Protein AF-A0A3M0HLU5-F1 (afdb_monomer)

pLDDT: mean 77.62, std 13.09, range [49.34, 90.56]

Nearest PDB structures (foldseek):
  4wqu-assembly1_BT  TM=2.953E-01  e=7.212E-01  Thermus thermophilus HB8
  5a9z-assembly1_BX  TM=3.156E-01  e=6.994E+00  Thermus thermophilus HB8

Solvent-accessible surface area (backbone atoms only — not comparable to full-atom values): 6093 Å² total; per-residue (Å²): 142,67,76,68,62,64,56,52,54,56,52,52,54,50,51,52,51,52,48,55,52,52,52,46,44,52,53,38,49,52,53,50,51,56,33,52,59,25,52,69,40,91,48,64,72,48,16,50,52,16,53,66,49,42,56,63,53,59,70,33,91,64,52,51,71,67,60,41,52,53,48,52,53,51,55,51,54,50,51,54,50,61,73,67,51,74,80,81,72,82,80,76,76,86,79,77,91,77,89,79,92,131

Foldseek 3Di:
DPPVVVVVVVVVVVVVVVVVLVVLLVVLVVLLVCLVVQCPDPDPVSVVVSVVVLVVSLPDPSDDPVSNVVSVVVVVVVVVVVVPDDPPPPPPDDDDDDDDDD

Sequence (102 aa):
MPAQAVNTGHRVALTVRQRTVADKRAQAWQRITWCLERTTSDNEAEAALGWDIYTPVTDSPLITRTERDVLRAVATRALWRALASPAQTEDTDNQNEQEDPR

Mean predicted aligned error: 12.78 Å

Secondary structure (DSSP, 8-state):
--HHHHHHHHHHHHHHHHHHHHHHHHHHHHHHHHHHHHHT-SSHHHHHHHHHHHHHHHH-TTS-HHHHHHHHHHHHHHHHHHHHS-----------------

Structure (mmCIF, N/CA/C/O backbone):
data_AF-A0A3M0HLU5-F1
#
_entry.id   AF-A0A3M0HLU5-F1
#
loop_
_atom_site.group_PDB
_atom_site.id
_atom_site.type_symbol
_atom_site.label_atom_id
_atom_site.label_alt_id
_atom_site.label_comp_id
_atom_site.label_asym_id
_atom_site.label_entity_id
_atom_site.label_seq_id
_atom_site.pdbx_PDB_ins_code
_atom_site.Cartn_x
_atom_site.Cartn_y
_atom_site.Cartn_z
_atom_site.occupancy
_atom_site.B_iso_or_equiv
_atom_site.auth_seq_id
_atom_site.auth_comp_id
_atom_site.auth_asym_id
_atom_site.auth_atom_id
_atom_site.pdbx_PDB_model_num
ATOM 1 N N . MET A 1 1 ? -29.670 6.239 43.694 1.00 54.09 1 MET A N 1
ATOM 2 C CA . MET A 1 1 ? -29.182 6.841 42.432 1.00 54.09 1 MET A CA 1
ATOM 3 C C . MET A 1 1 ? -27.904 6.125 41.966 1.00 54.09 1 MET A C 1
ATOM 5 O O . MET A 1 1 ? -26.854 6.473 42.486 1.00 54.09 1 MET A O 1
ATOM 9 N N . PRO A 1 2 ? -27.955 5.120 41.055 1.00 55.34 2 PRO A N 1
ATOM 10 C CA . PRO A 1 2 ? -26.73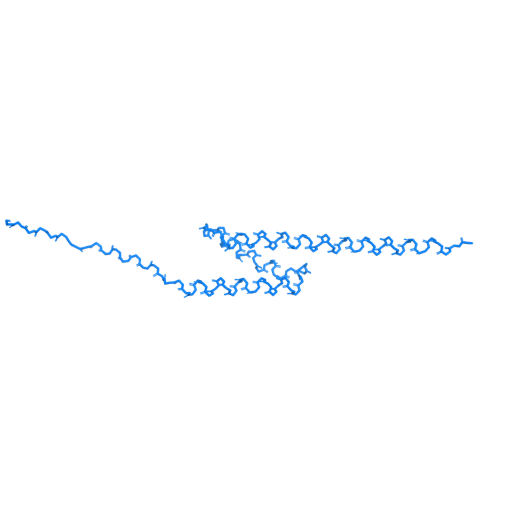2 4.535 40.472 1.00 55.34 2 PRO A CA 1
ATOM 11 C C . PRO A 1 2 ? -26.676 4.470 38.924 1.00 55.34 2 PRO A C 1
ATOM 13 O O . PRO A 1 2 ? -25.666 4.046 38.371 1.00 55.34 2 PRO A O 1
ATOM 16 N N . ALA A 1 3 ? -27.700 4.917 38.188 1.00 56.88 3 ALA A N 1
ATOM 17 C CA . ALA A 1 3 ? -27.763 4.736 36.726 1.00 56.88 3 ALA A CA 1
ATOM 18 C C . ALA A 1 3 ? -26.711 5.537 35.916 1.00 56.88 3 ALA A C 1
ATOM 20 O O . ALA A 1 3 ? -26.402 5.181 34.781 1.00 56.88 3 ALA A O 1
ATOM 21 N N . GLN A 1 4 ? -26.133 6.597 36.490 1.00 54.28 4 GLN A N 1
ATOM 22 C CA . GLN A 1 4 ? -25.179 7.480 35.799 1.00 54.28 4 GLN A CA 1
ATOM 23 C C . GLN A 1 4 ? -23.758 6.886 35.708 1.00 54.28 4 GLN A C 1
ATOM 25 O O . GLN A 1 4 ? -23.038 7.158 34.752 1.00 54.28 4 GLN A O 1
ATOM 30 N N . ALA A 1 5 ? -23.351 6.035 36.657 1.00 55.41 5 ALA A N 1
ATOM 31 C CA . ALA A 1 5 ? -21.988 5.493 36.696 1.00 55.41 5 ALA A CA 1
ATOM 32 C C . ALA A 1 5 ? -21.741 4.421 35.615 1.00 55.41 5 ALA A C 1
ATOM 34 O O . ALA A 1 5 ? -20.690 4.400 34.975 1.00 55.41 5 ALA A O 1
ATOM 35 N N . VAL A 1 6 ? -22.740 3.570 35.353 1.00 56.88 6 VAL A N 1
ATOM 36 C CA . VAL A 1 6 ? -22.647 2.477 34.364 1.00 56.88 6 VAL A CA 1
ATOM 37 C C . VAL A 1 6 ? -22.635 3.006 32.921 1.00 56.88 6 VAL A C 1
ATOM 39 O O . VAL A 1 6 ? -21.989 2.423 32.049 1.00 56.88 6 VAL A O 1
ATOM 42 N N . ASN A 1 7 ? -23.309 4.130 32.660 1.00 59.62 7 ASN A N 1
ATOM 43 C CA . ASN A 1 7 ? -23.392 4.728 31.322 1.00 59.62 7 ASN A CA 1
ATOM 44 C C . ASN A 1 7 ? -22.078 5.438 30.927 1.00 59.62 7 ASN A C 1
ATOM 46 O O . ASN A 1 7 ? -21.635 5.365 29.780 1.00 59.62 7 ASN A O 1
ATOM 50 N N . THR A 1 8 ? -21.389 6.043 31.900 1.00 66.06 8 THR A N 1
ATOM 51 C CA . THR A 1 8 ? -20.077 6.676 31.695 1.00 66.06 8 THR A CA 1
ATOM 52 C C . THR A 1 8 ? -18.984 5.650 31.375 1.00 66.06 8 THR A C 1
ATOM 54 O O . THR A 1 8 ? -18.199 5.870 30.453 1.00 66.06 8 THR A O 1
ATOM 57 N N . GLY A 1 9 ? -18.974 4.493 32.049 1.00 69.69 9 GLY A N 1
ATOM 58 C CA . GLY A 1 9 ? -18.006 3.418 31.777 1.00 69.69 9 GLY A CA 1
ATOM 59 C C . GLY A 1 9 ? -18.104 2.847 30.355 1.00 69.69 9 GLY A C 1
ATOM 60 O O . GLY A 1 9 ? -17.085 2.666 29.687 1.00 69.69 9 GLY A O 1
ATOM 61 N N . HIS A 1 10 ? -19.325 2.645 29.847 1.00 72.81 10 HIS A N 1
ATOM 62 C CA . HIS A 1 10 ? -19.548 2.156 28.480 1.00 72.81 10 HIS A CA 1
ATOM 63 C C . HIS A 1 10 ? -19.097 3.152 27.404 1.00 72.81 10 HIS A C 1
ATOM 65 O O . HIS A 1 10 ? -18.504 2.750 26.400 1.00 72.81 10 HIS A O 1
ATOM 71 N N . ARG A 1 11 ? -19.335 4.454 27.610 1.00 75.50 11 ARG A N 1
ATOM 72 C CA . ARG A 1 11 ? -18.893 5.500 26.674 1.00 75.50 11 ARG A CA 1
ATOM 73 C C . ARG A 1 11 ? -17.374 5.579 26.583 1.00 75.50 11 ARG A C 1
ATOM 75 O O . ARG A 1 11 ? -16.840 5.632 25.481 1.00 75.50 11 ARG A O 1
ATOM 82 N N . VAL A 1 12 ? -16.676 5.530 27.718 1.00 82.00 12 VAL A N 1
ATOM 83 C CA . VAL A 1 12 ? -15.206 5.567 27.743 1.00 82.00 12 VAL A CA 1
ATOM 84 C C . VAL A 1 12 ? -14.616 4.352 27.020 1.00 82.00 12 VAL A C 1
ATOM 86 O O . VAL A 1 12 ? -13.733 4.519 26.182 1.00 82.00 12 VAL A O 1
ATOM 89 N N . ALA A 1 13 ? -15.141 3.146 27.261 1.00 78.69 13 ALA A N 1
ATOM 90 C CA . ALA A 1 13 ? -14.672 1.933 26.588 1.00 78.69 13 ALA A CA 1
ATOM 91 C C . ALA A 1 13 ? -14.865 1.982 25.058 1.00 78.69 13 ALA A C 1
ATOM 93 O O . ALA A 1 13 ? -13.966 1.601 24.303 1.00 78.69 13 ALA A O 1
ATOM 94 N N . LEU A 1 14 ? -16.009 2.496 24.587 1.00 79.19 14 LEU A N 1
ATOM 95 C CA . LEU A 1 14 ? -16.274 2.709 23.159 1.00 79.19 14 LEU A CA 1
ATOM 96 C C . LEU A 1 14 ? -15.299 3.713 22.540 1.00 79.19 14 LEU A C 1
ATOM 98 O O . LEU A 1 14 ? -14.722 3.424 21.493 1.00 79.19 14 LEU A O 1
ATOM 102 N N . THR A 1 15 ? -15.066 4.849 23.198 1.00 83.81 15 THR A N 1
ATOM 103 C CA . THR A 1 15 ? -14.140 5.881 22.712 1.00 83.81 15 THR A CA 1
ATOM 104 C C . THR A 1 15 ? -12.702 5.371 22.649 1.00 83.81 15 THR A C 1
ATOM 106 O O . THR A 1 15 ? -12.013 5.605 21.657 1.00 83.81 15 THR A O 1
ATOM 109 N N . VAL A 1 16 ? -12.243 4.625 23.660 1.00 80.62 16 VAL A N 1
ATOM 110 C CA . VAL A 1 16 ? -10.905 4.009 23.644 1.00 80.62 16 VAL A CA 1
ATOM 111 C C . VAL A 1 16 ? -10.785 3.034 22.475 1.00 80.62 16 VAL A C 1
ATOM 113 O O . VAL A 1 16 ? -9.823 3.110 21.714 1.00 80.62 16 VAL A O 1
ATOM 116 N N . ARG A 1 17 ? -11.792 2.177 22.259 1.00 71.19 17 ARG A N 1
ATOM 117 C CA . ARG A 1 17 ? -11.806 1.236 21.130 1.00 71.19 17 ARG A CA 1
ATOM 118 C C . ARG A 1 17 ? -11.796 1.958 19.781 1.00 71.19 17 ARG A C 1
ATOM 120 O O . ARG A 1 17 ? -11.055 1.553 18.889 1.00 71.19 17 ARG A O 1
ATOM 127 N N . GLN A 1 18 ? -12.590 3.018 19.632 1.00 80.88 18 GLN A N 1
ATOM 128 C CA . GLN A 1 18 ? -12.629 3.839 18.420 1.00 80.88 18 GLN A CA 1
ATOM 129 C C . GLN A 1 18 ? -11.275 4.492 18.142 1.00 80.88 18 GLN A C 1
ATOM 131 O O . GLN A 1 18 ? -10.783 4.405 17.018 1.00 80.88 18 GLN A O 1
ATOM 136 N N . ARG A 1 19 ? -10.633 5.064 19.167 1.00 87.69 19 ARG A N 1
ATOM 137 C CA . ARG A 1 19 ? -9.291 5.643 19.054 1.00 87.69 19 ARG A CA 1
ATOM 138 C C . ARG A 1 19 ? -8.263 4.599 18.631 1.00 87.69 19 ARG A C 1
ATOM 140 O O . ARG A 1 19 ? -7.537 4.824 17.675 1.00 87.69 19 ARG A O 1
ATOM 147 N N . THR A 1 20 ? -8.260 3.421 19.257 1.00 82.62 20 THR A N 1
ATOM 148 C CA . THR A 1 20 ? -7.345 2.335 18.875 1.00 82.62 20 THR A CA 1
ATOM 149 C C . THR A 1 20 ? -7.531 1.899 17.420 1.00 82.62 20 THR A C 1
ATOM 151 O O . THR A 1 20 ? -6.553 1.601 16.739 1.00 82.62 20 THR A O 1
ATOM 154 N N . VAL A 1 21 ? -8.770 1.841 16.924 1.00 81.81 21 VAL A N 1
ATOM 155 C CA . VAL A 1 21 ? -9.040 1.513 15.515 1.00 81.81 21 VAL A CA 1
ATOM 156 C C . VAL A 1 21 ? -8.541 2.621 14.585 1.00 81.81 21 VAL A C 1
ATOM 158 O O . VAL A 1 21 ? -7.909 2.316 13.574 1.00 81.81 21 VAL A O 1
ATOM 161 N N . ALA A 1 22 ? -8.779 3.887 14.932 1.00 82.88 22 ALA A N 1
ATOM 162 C CA . ALA A 1 22 ? -8.298 5.029 14.161 1.00 82.88 22 ALA A CA 1
ATOM 163 C C . ALA A 1 22 ? -6.762 5.068 14.095 1.00 82.88 22 ALA A C 1
ATOM 165 O O . ALA A 1 22 ? -6.207 5.192 13.005 1.00 82.88 22 ALA A O 1
ATOM 166 N N . ASP A 1 23 ? -6.082 4.858 15.224 1.00 84.88 23 ASP A N 1
ATOM 167 C CA . ASP A 1 23 ? -4.617 4.841 15.305 1.00 84.88 23 ASP A CA 1
ATOM 168 C C . ASP A 1 23 ? -4.025 3.703 14.459 1.00 84.88 23 ASP A C 1
ATOM 170 O O . ASP A 1 23 ? -3.084 3.911 13.693 1.00 84.88 23 ASP A O 1
ATOM 174 N N . LYS A 1 24 ? -4.618 2.502 14.523 1.00 81.06 24 LYS A N 1
ATOM 175 C CA . LYS A 1 24 ? -4.213 1.361 13.683 1.00 81.06 24 LYS A CA 1
ATOM 176 C C . LYS A 1 24 ? -4.375 1.659 12.195 1.00 81.06 24 LYS A C 1
ATOM 178 O O . LYS A 1 24 ? -3.501 1.304 11.408 1.00 81.06 24 LYS A O 1
ATOM 183 N N . ARG A 1 25 ? -5.466 2.329 11.812 1.00 83.25 25 ARG A N 1
ATOM 184 C CA . ARG A 1 25 ? -5.711 2.731 10.423 1.00 83.25 25 ARG A CA 1
ATOM 185 C C . ARG A 1 25 ? -4.710 3.789 9.960 1.00 83.25 25 ARG A C 1
ATOM 187 O O . ARG A 1 25 ? -4.188 3.675 8.858 1.00 83.25 25 ARG A O 1
ATOM 194 N N . ALA A 1 26 ? -4.404 4.780 10.794 1.00 87.19 26 ALA A N 1
ATOM 195 C CA . ALA A 1 26 ? -3.405 5.798 10.479 1.00 87.19 26 ALA A CA 1
ATOM 196 C C . ALA A 1 26 ? -2.012 5.177 10.267 1.00 87.19 26 ALA A C 1
ATOM 198 O O . ALA A 1 26 ? -1.348 5.477 9.277 1.00 87.19 26 ALA A O 1
ATOM 199 N N . GLN A 1 27 ? -1.608 4.244 11.134 1.00 84.00 27 GLN A N 1
ATOM 200 C CA . GLN A 1 27 ? -0.342 3.514 10.997 1.00 84.00 27 GLN A CA 1
ATOM 201 C C . GLN A 1 27 ? -0.306 2.630 9.743 1.00 84.00 27 GLN A C 1
ATOM 203 O O . GLN A 1 27 ? 0.729 2.542 9.084 1.00 84.00 27 GLN A O 1
ATOM 208 N N . ALA A 1 28 ? -1.424 1.987 9.388 1.00 85.06 28 ALA A N 1
ATOM 209 C CA . ALA A 1 28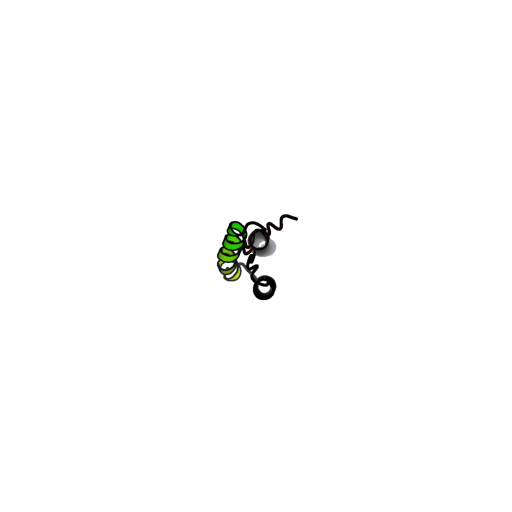 ? -1.529 1.235 8.139 1.00 85.06 28 ALA A CA 1
ATOM 210 C C . ALA A 1 28 ? -1.297 2.152 6.927 1.00 85.06 28 ALA A C 1
ATOM 212 O O . ALA A 1 28 ? -0.467 1.831 6.079 1.00 85.06 28 ALA A O 1
ATOM 213 N N . TRP A 1 29 ? -1.936 3.327 6.893 1.00 86.06 29 TRP A N 1
ATOM 214 C CA . TRP A 1 29 ? -1.735 4.309 5.823 1.00 86.06 29 TRP A CA 1
ATOM 215 C C . TRP A 1 29 ? -0.302 4.824 5.732 1.00 86.06 29 TRP A C 1
ATOM 217 O O . TRP A 1 29 ? 0.222 4.926 4.630 1.00 86.06 29 TRP A O 1
ATOM 227 N N . GLN A 1 30 ? 0.370 5.075 6.857 1.00 88.44 30 GLN A N 1
ATOM 228 C CA . GLN A 1 30 ? 1.782 5.475 6.839 1.00 88.44 30 GLN A CA 1
ATOM 229 C C . GLN A 1 30 ? 2.678 4.411 6.189 1.00 88.44 30 GLN A C 1
ATOM 231 O O . GLN A 1 30 ? 3.539 4.743 5.378 1.00 88.44 30 GLN A O 1
ATOM 236 N N . ARG A 1 31 ? 2.454 3.128 6.505 1.00 83.50 31 ARG A N 1
ATOM 237 C CA . ARG A 1 31 ? 3.217 2.014 5.911 1.00 83.50 31 ARG A CA 1
ATOM 238 C C . ARG A 1 31 ? 2.934 1.867 4.417 1.00 83.50 31 ARG A C 1
ATOM 240 O O . ARG A 1 31 ? 3.863 1.620 3.655 1.00 83.50 31 ARG A O 1
ATOM 247 N N . ILE A 1 32 ? 1.676 2.050 4.008 1.00 85.81 32 ILE A N 1
ATOM 248 C CA . ILE A 1 32 ? 1.262 2.054 2.598 1.00 85.81 32 ILE A CA 1
ATOM 249 C C . ILE A 1 32 ? 1.964 3.180 1.838 1.00 85.81 32 ILE A C 1
ATOM 251 O O . ILE A 1 32 ? 2.593 2.910 0.822 1.00 85.81 32 ILE A O 1
ATOM 255 N N . THR A 1 33 ? 1.894 4.419 2.331 1.00 89.06 33 THR A N 1
ATOM 256 C CA . THR A 1 33 ? 2.515 5.578 1.676 1.00 89.06 33 THR A CA 1
ATOM 257 C C . THR A 1 33 ? 4.019 5.392 1.526 1.00 89.06 33 THR A C 1
ATOM 259 O O . THR A 1 33 ? 4.532 5.526 0.421 1.00 89.06 33 THR A O 1
ATOM 262 N N . TRP A 1 34 ? 4.706 4.988 2.597 1.00 85.25 34 TRP A N 1
ATOM 263 C CA . TRP A 1 34 ? 6.145 4.735 2.549 1.00 85.25 34 TRP A CA 1
ATOM 264 C C . TRP A 1 34 ? 6.509 3.654 1.518 1.00 85.25 34 TRP A C 1
ATOM 266 O O . TRP A 1 34 ? 7.455 3.814 0.753 1.00 85.25 34 TRP A O 1
ATOM 276 N N . CYS A 1 35 ? 5.740 2.561 1.458 1.00 84.44 35 CYS A N 1
ATOM 277 C CA . CYS A 1 35 ? 5.954 1.493 0.480 1.00 84.44 35 CYS A CA 1
ATOM 278 C C . CYS A 1 35 ? 5.759 2.001 -0.957 1.00 84.44 35 CYS A C 1
ATOM 280 O O . CYS A 1 35 ? 6.597 1.745 -1.820 1.00 84.44 35 CYS A O 1
ATOM 282 N N . LEU A 1 36 ? 4.700 2.779 -1.200 1.00 83.31 36 LEU A N 1
ATOM 283 C CA . LEU A 1 36 ? 4.414 3.357 -2.511 1.00 83.31 36 LEU A CA 1
ATOM 284 C C . LEU A 1 36 ? 5.523 4.307 -2.979 1.00 83.31 36 LEU A C 1
ATOM 286 O O . LEU A 1 36 ? 5.986 4.167 -4.108 1.00 83.31 36 LEU A O 1
ATOM 290 N N . GLU A 1 37 ? 5.990 5.207 -2.111 1.00 87.25 37 GLU A N 1
ATOM 291 C CA . GLU A 1 37 ? 7.091 6.137 -2.408 1.00 87.25 37 GLU A CA 1
ATOM 292 C C . GLU A 1 37 ? 8.362 5.399 -2.850 1.00 87.25 37 GLU A C 1
ATOM 294 O O . GLU A 1 37 ? 9.034 5.826 -3.791 1.00 87.25 37 GLU A O 1
ATOM 299 N N . ARG A 1 38 ? 8.663 4.258 -2.217 1.00 84.75 38 ARG A N 1
ATOM 300 C CA . ARG A 1 38 ? 9.808 3.413 -2.578 1.00 84.75 38 ARG A CA 1
ATOM 301 C C . ARG A 1 38 ? 9.610 2.715 -3.921 1.00 84.75 38 ARG A C 1
ATOM 303 O O . ARG A 1 38 ? 10.506 2.784 -4.752 1.00 84.75 38 ARG A O 1
ATOM 310 N N . THR A 1 39 ? 8.436 2.130 -4.188 1.00 84.12 39 THR A N 1
ATOM 311 C CA . THR A 1 39 ? 8.156 1.443 -5.474 1.00 84.12 39 THR A CA 1
ATOM 312 C C . THR A 1 39 ? 8.231 2.347 -6.707 1.00 84.12 39 THR A C 1
ATOM 314 O O . THR A 1 39 ? 8.335 1.847 -7.825 1.00 84.12 39 THR A O 1
ATOM 317 N N . THR A 1 40 ? 8.167 3.667 -6.517 1.00 83.62 40 THR A N 1
ATOM 318 C CA . THR A 1 40 ? 8.288 4.672 -7.582 1.00 83.62 40 THR A CA 1
ATOM 319 C C . THR A 1 40 ? 9.650 5.363 -7.615 1.00 83.62 40 THR A C 1
ATOM 321 O O . THR A 1 40 ? 9.790 6.366 -8.306 1.00 83.62 40 THR A O 1
ATOM 324 N N . SER A 1 41 ? 10.629 4.892 -6.839 1.00 84.56 41 SER A N 1
ATOM 325 C CA . SER A 1 41 ? 11.969 5.475 -6.826 1.00 84.56 41 SER A CA 1
ATOM 326 C C . SER A 1 41 ? 12.689 5.238 -8.155 1.00 84.56 41 SER A C 1
ATOM 328 O O . SER A 1 41 ? 12.625 4.142 -8.706 1.00 84.56 41 SER A O 1
ATOM 330 N N . ASP A 1 42 ? 13.435 6.241 -8.624 1.00 85.56 42 ASP A N 1
ATOM 331 C CA . ASP A 1 42 ? 14.340 6.105 -9.774 1.00 85.56 42 ASP A CA 1
ATOM 332 C C . ASP A 1 42 ? 15.591 5.266 -9.439 1.00 85.56 42 ASP A C 1
ATOM 334 O O . ASP A 1 42 ? 16.332 4.859 -10.330 1.00 85.56 42 ASP A O 1
ATOM 338 N N . ASN A 1 43 ? 15.841 4.996 -8.150 1.00 88.38 43 ASN A N 1
ATOM 339 C CA . ASN A 1 43 ? 16.873 4.063 -7.711 1.00 88.38 43 ASN A CA 1
ATOM 340 C C . ASN A 1 43 ? 16.303 2.638 -7.692 1.00 88.38 43 ASN A C 1
ATOM 342 O O . ASN A 1 43 ? 15.453 2.311 -6.863 1.00 88.38 43 ASN A O 1
ATOM 346 N N . GLU A 1 44 ? 16.824 1.779 -8.565 1.00 86.06 44 GLU A N 1
ATOM 347 C CA . GLU A 1 44 ? 16.371 0.395 -8.726 1.00 86.06 44 GLU A CA 1
ATOM 348 C C . GLU A 1 44 ? 16.437 -0.427 -7.428 1.00 86.06 44 GLU A C 1
ATOM 350 O O . GLU A 1 44 ? 15.517 -1.192 -7.143 1.00 86.06 44 GLU A O 1
ATOM 355 N N . ALA A 1 45 ? 17.458 -0.228 -6.586 1.00 86.56 45 ALA A N 1
ATOM 356 C CA . ALA A 1 45 ? 17.578 -0.940 -5.311 1.00 86.56 45 ALA A CA 1
ATOM 357 C C . ALA A 1 45 ? 16.487 -0.521 -4.310 1.00 86.56 45 ALA A C 1
ATOM 359 O O . ALA A 1 45 ? 15.953 -1.345 -3.567 1.00 86.56 45 ALA A O 1
ATOM 360 N N . GLU A 1 46 ? 16.126 0.761 -4.312 1.00 87.44 46 GLU A N 1
ATOM 361 C CA . GLU A 1 46 ? 15.053 1.301 -3.474 1.00 87.44 46 GLU A CA 1
ATOM 362 C C . GLU A 1 46 ? 13.672 0.886 -3.987 1.00 87.44 46 GLU A C 1
ATOM 364 O O . GLU A 1 46 ? 12.784 0.566 -3.193 1.00 87.44 46 GLU A O 1
ATOM 369 N N . ALA A 1 47 ? 13.507 0.820 -5.310 1.00 87.62 47 ALA A N 1
ATOM 370 C CA . ALA A 1 47 ? 12.312 0.281 -5.939 1.00 87.62 47 ALA A CA 1
ATOM 371 C C . ALA A 1 47 ? 12.127 -1.203 -5.601 1.00 87.62 47 ALA A C 1
ATOM 373 O O . ALA A 1 47 ? 11.044 -1.589 -5.159 1.00 87.62 47 ALA A O 1
ATOM 374 N N . ALA A 1 48 ? 13.180 -2.017 -5.733 1.00 87.12 48 ALA A N 1
ATOM 375 C CA . ALA A 1 48 ? 13.172 -3.434 -5.373 1.00 87.12 48 ALA A CA 1
ATOM 376 C C . ALA A 1 48 ? 12.803 -3.641 -3.897 1.00 87.12 48 ALA A C 1
ATOM 378 O O . ALA A 1 48 ? 11.883 -4.399 -3.600 1.00 87.12 48 ALA A O 1
ATOM 379 N N . LEU A 1 49 ? 13.417 -2.882 -2.982 1.00 87.69 49 LEU A N 1
ATOM 380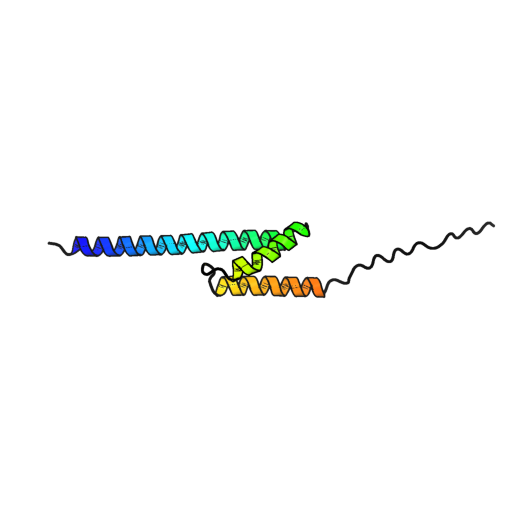 C CA . LEU A 1 49 ? 13.064 -2.911 -1.560 1.00 87.69 49 LEU A CA 1
ATOM 381 C C . LEU A 1 49 ? 11.592 -2.529 -1.317 1.00 87.69 49 LEU A C 1
ATOM 383 O O . LEU A 1 49 ? 10.908 -3.136 -0.489 1.00 87.69 49 LEU A O 1
ATOM 387 N N . GLY A 1 50 ? 11.087 -1.528 -2.045 1.00 87.81 50 GLY A N 1
ATOM 388 C CA . GLY A 1 50 ? 9.676 -1.149 -2.023 1.00 87.81 50 GLY A CA 1
ATOM 389 C C . GLY A 1 50 ? 8.755 -2.305 -2.421 1.00 87.81 50 GLY A C 1
ATOM 390 O O . GLY A 1 50 ? 7.744 -2.536 -1.751 1.00 87.81 50 GLY A O 1
ATOM 391 N N . TRP A 1 51 ? 9.125 -3.055 -3.465 1.00 89.44 51 TRP A N 1
ATOM 392 C CA . TRP A 1 51 ? 8.390 -4.231 -3.941 1.00 89.44 51 TRP A CA 1
ATOM 393 C C . TRP A 1 51 ? 8.488 -5.429 -2.985 1.00 89.44 51 TRP A C 1
ATOM 395 O O . TRP A 1 51 ? 7.474 -6.087 -2.748 1.00 89.44 51 TRP A O 1
ATOM 405 N N . ASP A 1 52 ? 9.639 -5.665 -2.352 1.00 89.06 52 ASP A N 1
ATOM 406 C CA . ASP A 1 52 ? 9.808 -6.716 -1.336 1.00 89.06 52 ASP A CA 1
ATOM 407 C C . ASP A 1 52 ? 8.890 -6.496 -0.125 1.00 89.06 52 ASP A C 1
ATOM 409 O O . ASP A 1 52 ? 8.319 -7.436 0.432 1.00 89.06 52 ASP A O 1
ATOM 413 N N . ILE A 1 53 ? 8.696 -5.234 0.270 1.00 85.25 53 ILE A N 1
ATOM 414 C CA . ILE A 1 53 ? 7.848 -4.847 1.409 1.00 85.25 53 ILE A CA 1
ATOM 415 C C . ILE A 1 53 ? 6.358 -4.801 1.027 1.00 85.25 53 ILE A C 1
ATOM 417 O O . ILE A 1 53 ? 5.482 -4.885 1.895 1.00 85.25 53 ILE A O 1
ATOM 421 N N . TYR A 1 54 ? 6.050 -4.761 -0.267 1.00 87.88 54 TYR A N 1
ATOM 422 C CA . TYR A 1 54 ? 4.695 -4.696 -0.802 1.00 87.88 54 TYR A CA 1
ATOM 423 C C . TYR A 1 54 ? 3.812 -5.875 -0.382 1.00 87.88 54 TYR A C 1
ATOM 425 O O . TYR A 1 54 ? 2.670 -5.698 0.062 1.00 87.88 54 TYR A O 1
ATOM 433 N N . THR A 1 55 ? 4.348 -7.092 -0.485 1.00 84.56 55 THR A N 1
ATOM 434 C CA . THR A 1 55 ? 3.641 -8.328 -0.119 1.00 84.56 55 THR A CA 1
ATOM 435 C C . THR A 1 55 ? 3.349 -8.380 1.391 1.00 84.56 55 THR A C 1
ATOM 437 O O . THR A 1 55 ? 2.179 -8.468 1.763 1.00 84.56 55 THR A O 1
ATOM 440 N N . PRO A 1 56 ? 4.333 -8.182 2.294 1.00 86.25 56 PRO A N 1
ATOM 441 C CA . PRO A 1 56 ? 4.079 -8.070 3.733 1.00 86.25 56 PRO A CA 1
ATOM 442 C C . PRO A 1 56 ? 3.054 -6.996 4.121 1.00 86.25 56 PRO A C 1
ATOM 444 O O . PRO A 1 56 ? 2.253 -7.200 5.036 1.00 86.25 56 PRO A O 1
ATOM 447 N N . VAL A 1 57 ? 3.081 -5.835 3.453 1.00 85.00 57 VAL A N 1
ATOM 448 C CA . VAL A 1 57 ? 2.113 -4.756 3.689 1.00 85.00 57 VAL A CA 1
ATOM 449 C C . VAL A 1 57 ? 0.725 -5.232 3.284 1.00 85.00 57 VAL A C 1
ATOM 451 O O . VAL A 1 57 ? -0.169 -5.232 4.128 1.00 85.00 57 VAL A O 1
ATOM 454 N N . THR A 1 58 ? 0.547 -5.707 2.048 1.00 85.75 58 THR A N 1
ATOM 455 C CA . THR A 1 58 ? -0.757 -6.184 1.563 1.00 85.75 58 THR A CA 1
ATOM 456 C C . THR A 1 58 ? -1.333 -7.308 2.419 1.00 85.75 58 THR A C 1
ATOM 458 O O . THR A 1 58 ? -2.532 -7.275 2.676 1.00 85.75 58 THR A O 1
ATOM 461 N N . ASP A 1 59 ? -0.524 -8.235 2.935 1.00 85.56 59 ASP A N 1
ATOM 462 C CA . ASP A 1 59 ? -0.981 -9.356 3.770 1.00 85.56 59 ASP A CA 1
ATOM 463 C C . ASP A 1 59 ? -1.283 -8.989 5.230 1.00 85.56 59 ASP A C 1
ATOM 465 O O . ASP A 1 59 ? -1.912 -9.764 5.955 1.00 85.56 59 ASP A O 1
ATOM 469 N N . SER A 1 60 ? -0.917 -7.784 5.665 1.00 83.81 60 SER A N 1
ATOM 470 C CA . SER A 1 60 ? -1.130 -7.340 7.039 1.00 83.81 60 SER A CA 1
ATOM 471 C C . SER A 1 60 ? -2.619 -7.341 7.438 1.00 83.81 60 SER A C 1
ATOM 473 O O . SER A 1 60 ? -3.469 -6.819 6.704 1.00 83.81 60 SER A O 1
ATOM 475 N N . PRO A 1 61 ? -2.962 -7.826 8.652 1.00 79.62 61 PRO A N 1
ATOM 476 C CA . PRO A 1 61 ? -4.331 -7.791 9.175 1.00 79.62 61 PRO A CA 1
ATOM 477 C C . PRO A 1 61 ? -4.811 -6.369 9.507 1.00 79.62 61 PRO A C 1
ATOM 479 O O . PRO A 1 61 ? -5.974 -6.170 9.851 1.00 79.62 61 PRO A O 1
ATOM 482 N N . LEU A 1 62 ? -3.918 -5.377 9.441 1.00 80.00 62 LEU A N 1
ATOM 483 C CA . LEU A 1 62 ? -4.234 -3.970 9.682 1.00 80.00 62 LEU A CA 1
ATOM 484 C C . LEU A 1 62 ? -4.756 -3.256 8.429 1.00 80.00 62 LEU A C 1
ATOM 486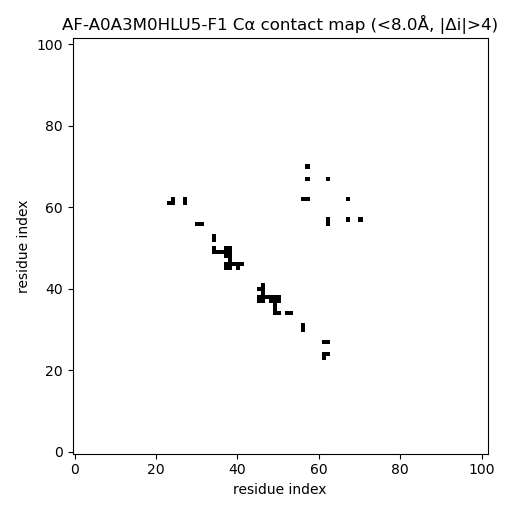 O O . LEU A 1 62 ? -5.287 -2.155 8.556 1.00 80.00 62 LEU A O 1
ATOM 490 N N . ILE A 1 63 ? -4.615 -3.868 7.248 1.00 84.25 63 ILE A N 1
ATOM 491 C CA . ILE A 1 63 ? -5.030 -3.278 5.976 1.00 84.25 63 ILE A CA 1
ATOM 492 C C . ILE A 1 63 ? -6.439 -3.737 5.613 1.00 84.25 63 ILE A C 1
ATOM 494 O O . ILE A 1 63 ? -6.752 -4.929 5.546 1.00 84.25 63 ILE A O 1
ATOM 498 N N . THR A 1 64 ? -7.298 -2.761 5.348 1.00 85.62 64 THR A N 1
ATOM 499 C CA . THR A 1 64 ? -8.670 -2.974 4.893 1.00 85.62 64 THR A CA 1
ATOM 500 C C . THR A 1 64 ? -8.713 -3.551 3.478 1.00 85.62 64 THR A C 1
ATOM 502 O O . THR A 1 64 ? -7.766 -3.445 2.700 1.00 85.62 64 THR A O 1
ATOM 505 N N . ARG A 1 65 ? -9.853 -4.138 3.093 1.00 86.19 65 ARG A N 1
ATOM 506 C CA . ARG A 1 65 ? -10.049 -4.630 1.719 1.00 86.19 65 ARG A CA 1
ATOM 507 C C . ARG A 1 65 ? -9.807 -3.532 0.675 1.00 86.19 65 ARG A C 1
ATOM 509 O O . ARG A 1 65 ? -9.079 -3.763 -0.277 1.00 86.19 65 ARG A O 1
ATOM 516 N N . THR A 1 66 ? -10.347 -2.334 0.902 1.00 85.50 66 THR A N 1
ATOM 517 C CA . THR A 1 66 ? -10.195 -1.190 -0.010 1.00 85.50 66 THR A CA 1
ATOM 518 C C . THR A 1 66 ? -8.734 -0.791 -0.209 1.00 85.50 66 THR A C 1
ATOM 520 O O . THR A 1 66 ? -8.309 -0.577 -1.336 1.00 85.50 66 THR A O 1
ATOM 523 N N . GLU A 1 67 ? -7.950 -0.712 0.866 1.00 85.94 67 GLU A N 1
ATOM 524 C CA . GLU A 1 67 ? -6.519 -0.392 0.777 1.00 85.94 67 GLU A CA 1
ATOM 525 C C . GLU A 1 67 ? -5.750 -1.470 -0.007 1.00 85.94 67 GLU A C 1
ATOM 527 O O . GLU A 1 67 ? -4.895 -1.152 -0.830 1.00 85.94 67 GLU A O 1
ATOM 532 N N . ARG A 1 68 ? -6.108 -2.747 0.175 1.00 89.25 68 ARG A N 1
ATOM 533 C CA . ARG A 1 68 ? -5.535 -3.866 -0.587 1.00 89.25 68 ARG A CA 1
ATOM 534 C C . ARG A 1 68 ? -5.870 -3.792 -2.078 1.00 89.25 68 ARG A C 1
ATOM 536 O O . ARG A 1 68 ? -5.015 -4.101 -2.903 1.00 89.25 68 ARG A O 1
ATOM 543 N N . ASP A 1 69 ? -7.085 -3.375 -2.421 1.00 89.06 69 ASP A N 1
ATOM 544 C CA . ASP A 1 69 ? -7.512 -3.194 -3.812 1.00 89.06 69 ASP A CA 1
ATOM 545 C C . ASP A 1 69 ? -6.756 -2.035 -4.485 1.00 89.06 69 ASP A C 1
ATOM 547 O O . ASP A 1 69 ? -6.305 -2.174 -5.623 1.00 89.06 69 ASP A O 1
ATOM 551 N N . VAL A 1 70 ? -6.538 -0.926 -3.764 1.00 85.75 70 VAL A N 1
ATOM 552 C CA . VAL A 1 70 ? -5.709 0.202 -4.235 1.00 85.75 70 VAL A CA 1
ATOM 553 C C . VAL A 1 70 ? -4.282 -0.254 -4.516 1.00 85.75 70 VAL A C 1
ATOM 555 O O . VAL A 1 70 ? -3.748 0.038 -5.585 1.00 85.75 70 VAL A O 1
ATOM 558 N N . LEU A 1 71 ? -3.682 -1.008 -3.592 1.00 88.56 71 LEU A N 1
ATOM 559 C CA . LEU A 1 71 ? -2.357 -1.582 -3.793 1.00 88.56 71 LEU A CA 1
ATOM 560 C C . LEU A 1 71 ? -2.354 -2.471 -5.054 1.00 88.56 71 LEU A C 1
ATOM 562 O O . LEU A 1 71 ? -1.668 -2.180 -6.030 1.00 88.56 71 LEU A O 1
ATOM 566 N N . ARG A 1 72 ? -3.226 -3.475 -5.149 1.00 89.69 72 ARG A N 1
ATOM 567 C CA . ARG A 1 72 ? -3.297 -4.336 -6.348 1.00 89.69 72 ARG A CA 1
ATOM 568 C C . ARG A 1 72 ? -3.389 -3.562 -7.668 1.00 89.69 72 ARG A C 1
ATOM 570 O O . ARG A 1 72 ? -2.736 -3.953 -8.635 1.00 89.69 72 ARG A O 1
ATOM 577 N N . ALA A 1 73 ? -4.143 -2.463 -7.715 1.00 89.31 73 ALA A N 1
ATOM 578 C CA . ALA A 1 73 ? -4.215 -1.605 -8.896 1.00 89.31 73 ALA A CA 1
ATOM 579 C C . ALA A 1 73 ? -2.863 -0.949 -9.245 1.00 89.31 73 ALA A C 1
ATOM 581 O O . ALA A 1 73 ? -2.485 -0.916 -10.419 1.00 89.31 73 ALA A O 1
ATOM 582 N N . VAL A 1 74 ? -2.106 -0.478 -8.248 1.00 87.88 74 VAL A N 1
ATOM 583 C CA . VAL A 1 74 ? -0.751 0.069 -8.438 1.00 87.88 74 VAL A CA 1
ATOM 584 C C . VAL A 1 74 ? 0.213 -1.006 -8.939 1.00 87.88 74 VAL A C 1
ATOM 586 O O . VAL A 1 74 ? 0.875 -0.786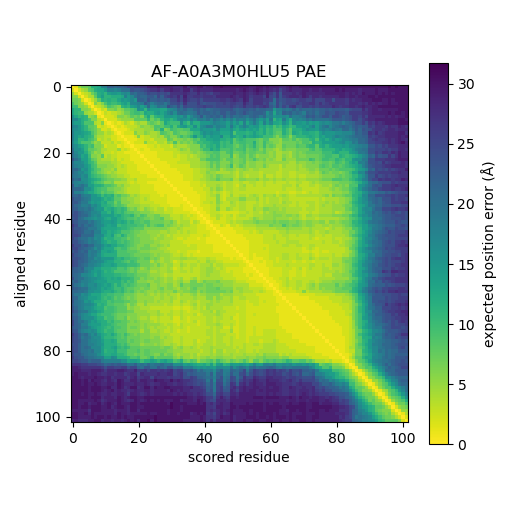 -9.952 1.00 87.88 74 VAL A O 1
ATOM 589 N N . ALA A 1 75 ? 0.249 -2.177 -8.295 1.00 88.75 75 ALA A N 1
ATOM 590 C CA . ALA A 1 75 ? 1.099 -3.295 -8.715 1.00 88.75 75 ALA A CA 1
ATOM 591 C C . ALA A 1 75 ? 0.792 -3.738 -10.154 1.00 88.75 75 ALA A C 1
ATOM 593 O O . ALA A 1 75 ? 1.695 -3.906 -10.971 1.00 88.75 75 ALA A O 1
ATOM 594 N N . THR A 1 76 ? -0.495 -3.831 -10.497 1.00 90.56 76 THR A N 1
ATOM 595 C CA . THR A 1 76 ? -0.943 -4.157 -11.857 1.00 90.56 76 THR A CA 1
ATOM 596 C C . THR A 1 76 ? -0.442 -3.118 -12.859 1.00 90.56 76 THR A C 1
ATOM 598 O O . THR A 1 76 ? 0.116 -3.472 -13.893 1.00 90.56 76 THR A O 1
ATOM 601 N N . ARG A 1 77 ? -0.587 -1.821 -12.555 1.00 88.00 77 ARG A N 1
ATOM 602 C CA . ARG A 1 77 ? -0.096 -0.740 -13.422 1.00 88.00 77 ARG A CA 1
ATOM 603 C C . ARG A 1 77 ? 1.424 -0.776 -13.594 1.00 88.00 77 ARG A C 1
ATOM 605 O O . ARG A 1 77 ? 1.899 -0.514 -14.697 1.00 88.00 77 ARG A O 1
ATOM 612 N N . ALA A 1 78 ? 2.173 -1.065 -12.533 1.00 86.94 78 ALA A N 1
ATOM 613 C CA . ALA A 1 78 ? 3.627 -1.170 -12.591 1.00 86.94 78 ALA A CA 1
ATOM 614 C C . ALA A 1 78 ? 4.075 -2.337 -13.480 1.00 86.94 78 ALA A C 1
ATOM 616 O O . ALA A 1 78 ? 4.918 -2.140 -14.352 1.00 86.94 78 ALA A O 1
ATOM 617 N N . LEU A 1 79 ? 3.433 -3.503 -13.346 1.00 88.06 79 LEU A N 1
ATOM 618 C CA . LEU A 1 79 ? 3.675 -4.658 -14.211 1.00 88.06 79 LEU A CA 1
ATOM 619 C C . LEU A 1 79 ? 3.440 -4.315 -15.688 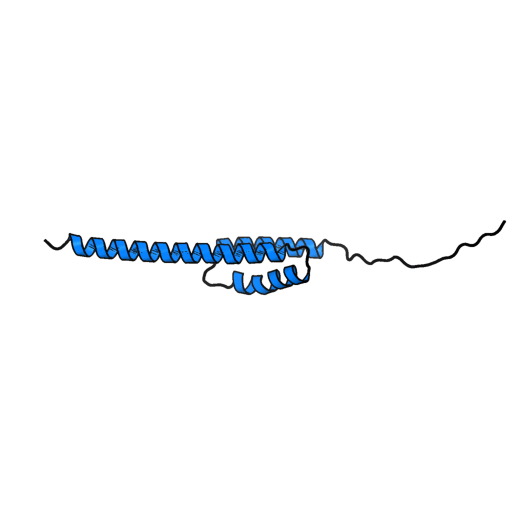1.00 88.06 79 LEU A C 1
ATOM 621 O O . LEU A 1 79 ? 4.296 -4.586 -16.524 1.00 88.06 79 LEU A O 1
ATOM 625 N N . TRP A 1 80 ? 2.318 -3.665 -16.012 1.00 88.12 80 TRP A N 1
ATOM 626 C CA . TRP A 1 80 ? 2.037 -3.247 -17.389 1.00 88.12 80 TRP A CA 1
ATOM 627 C C . TRP A 1 80 ? 3.094 -2.297 -17.951 1.00 88.12 80 TRP A C 1
ATOM 629 O O . TRP A 1 80 ? 3.445 -2.420 -19.120 1.00 88.12 80 TRP A O 1
ATOM 639 N N . ARG A 1 81 ? 3.626 -1.369 -17.142 1.00 85.94 81 ARG A N 1
ATOM 640 C CA . ARG A 1 81 ? 4.730 -0.504 -17.584 1.00 85.94 81 ARG A CA 1
ATOM 641 C C . ARG A 1 81 ? 6.004 -1.298 -17.847 1.00 85.94 81 ARG A C 1
ATOM 643 O O . ARG A 1 81 ? 6.626 -1.075 -18.875 1.00 85.94 81 ARG A O 1
ATOM 650 N N . ALA A 1 82 ? 6.370 -2.211 -16.948 1.00 83.69 82 ALA A N 1
ATOM 651 C CA . ALA A 1 82 ? 7.569 -3.030 -17.102 1.00 83.69 82 ALA A CA 1
ATOM 652 C C . ALA A 1 82 ? 7.507 -3.893 -18.373 1.00 83.69 82 ALA A C 1
ATOM 654 O O . ALA A 1 82 ? 8.480 -3.963 -19.111 1.00 83.69 82 ALA A O 1
ATOM 655 N N . LEU A 1 83 ? 6.342 -4.480 -18.668 1.00 85.50 83 LEU A N 1
ATOM 656 C CA . LEU A 1 83 ? 6.122 -5.271 -19.884 1.00 85.50 83 LEU A CA 1
ATOM 657 C C . LEU A 1 83 ? 6.078 -4.426 -21.166 1.00 85.50 83 LEU A C 1
ATOM 659 O O . LEU A 1 83 ? 6.363 -4.940 -22.243 1.00 85.50 83 LEU A O 1
ATOM 663 N N . ALA A 1 84 ? 5.677 -3.156 -21.069 1.00 83.69 84 ALA A N 1
ATOM 664 C CA . ALA A 1 84 ? 5.586 -2.248 -22.210 1.00 83.69 84 ALA A CA 1
ATOM 665 C C . ALA A 1 84 ? 6.908 -1.532 -22.533 1.00 83.69 84 ALA A C 1
ATOM 667 O O . ALA A 1 84 ? 7.024 -0.964 -23.618 1.00 83.69 84 ALA A O 1
ATOM 668 N N . SER A 1 85 ? 7.884 -1.529 -21.619 1.00 71.62 85 SER A N 1
ATOM 669 C CA . SER A 1 85 ? 9.213 -0.981 -21.897 1.00 71.62 85 SER A CA 1
ATOM 670 C C . SER A 1 85 ? 9.968 -1.913 -22.851 1.00 71.62 85 SER A C 1
ATOM 672 O O . SER A 1 85 ? 10.235 -3.057 -22.476 1.00 71.62 85 SER A O 1
ATOM 674 N N . PRO A 1 86 ? 10.347 -1.463 -24.063 1.00 59.69 86 PRO A N 1
ATOM 675 C CA . PRO A 1 86 ? 11.272 -2.223 -24.889 1.00 59.69 86 PRO A CA 1
ATOM 676 C C . PRO A 1 86 ? 12.600 -2.341 -24.137 1.00 59.69 86 PRO A C 1
ATOM 678 O O . PRO A 1 86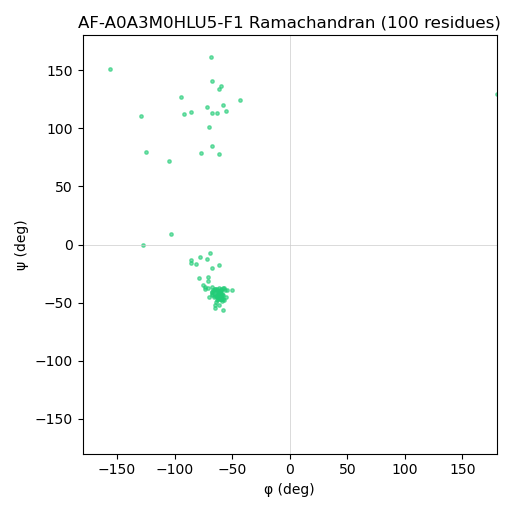 ? 13.088 -1.356 -23.578 1.00 59.69 86 PRO A O 1
ATOM 681 N N . ALA A 1 87 ? 13.167 -3.549 -24.092 1.00 56.03 87 ALA A N 1
ATOM 682 C CA . ALA A 1 87 ? 14.524 -3.743 -23.608 1.00 56.03 87 ALA A CA 1
ATOM 683 C C . ALA A 1 87 ? 15.433 -2.830 -24.436 1.00 56.03 87 ALA A C 1
ATOM 685 O O . ALA A 1 87 ? 15.516 -2.990 -25.652 1.00 56.03 87 ALA A O 1
ATOM 686 N N . GLN A 1 88 ? 16.051 -1.841 -23.794 1.00 51.09 88 GLN A N 1
ATOM 687 C CA . GLN A 1 88 ? 17.090 -1.030 -24.414 1.00 51.09 88 GLN A CA 1
ATOM 688 C C . GLN A 1 88 ? 18.285 -1.962 -24.641 1.00 51.09 88 GLN A C 1
ATOM 690 O O . GLN A 1 88 ? 19.159 -2.090 -23.790 1.00 51.09 88 GLN A O 1
ATOM 695 N N . THR A 1 89 ? 18.284 -2.697 -25.749 1.00 49.34 89 THR A N 1
ATOM 696 C CA . THR A 1 89 ? 19.509 -3.262 -26.296 1.00 49.34 89 THR A CA 1
ATOM 697 C C . THR A 1 89 ? 20.292 -2.078 -26.827 1.00 49.34 89 THR A C 1
AT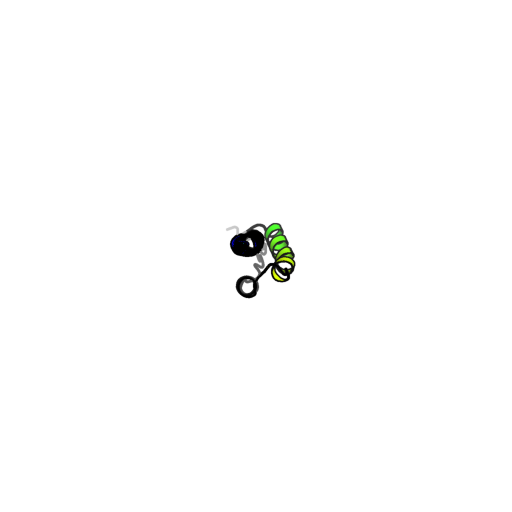OM 699 O O . THR A 1 89 ? 19.952 -1.524 -27.873 1.00 49.34 89 THR A O 1
ATOM 702 N N . GLU A 1 90 ? 21.287 -1.641 -26.059 1.00 52.97 90 GLU A N 1
ATOM 703 C CA . GLU A 1 90 ? 22.355 -0.773 -26.541 1.00 52.97 90 GLU A CA 1
ATOM 704 C C . GLU A 1 90 ? 23.115 -1.514 -27.653 1.00 52.97 90 GLU A C 1
ATOM 706 O O . GLU A 1 90 ? 24.198 -2.047 -27.443 1.00 52.97 90 GLU A O 1
ATOM 711 N N . ASP A 1 91 ? 22.539 -1.558 -28.854 1.00 52.00 91 ASP A N 1
ATOM 712 C CA . ASP A 1 91 ? 23.293 -1.751 -30.088 1.00 52.00 91 ASP A CA 1
ATOM 713 C C . ASP A 1 91 ? 23.946 -0.405 -30.409 1.00 52.00 91 ASP A C 1
ATOM 715 O O . ASP A 1 91 ? 23.469 0.396 -31.211 1.00 52.00 91 ASP A O 1
ATOM 719 N N . THR A 1 92 ? 25.040 -0.114 -29.712 1.00 52.88 92 THR A N 1
ATOM 720 C CA . THR A 1 92 ? 26.082 0.740 -30.284 1.00 52.88 92 THR A CA 1
ATOM 721 C C . THR A 1 92 ? 27.226 -0.184 -30.662 1.00 52.88 92 THR A C 1
ATOM 723 O O . THR A 1 92 ? 28.248 -0.265 -29.983 1.00 52.88 92 THR A O 1
ATOM 726 N N . ASP A 1 93 ? 26.986 -0.950 -31.727 1.00 51.44 93 ASP A N 1
ATOM 727 C CA . ASP A 1 93 ? 28.014 -1.723 -32.405 1.00 51.44 93 ASP A CA 1
ATOM 728 C C . ASP A 1 93 ? 29.041 -0.743 -32.991 1.00 51.44 93 ASP A C 1
ATOM 730 O O . ASP A 1 93 ? 28.750 0.081 -33.862 1.00 51.44 93 ASP A O 1
ATOM 734 N N . ASN A 1 94 ? 30.245 -0.799 -32.430 1.00 59.88 94 ASN A N 1
ATOM 735 C CA . ASN A 1 94 ? 31.444 -0.201 -32.990 1.00 59.88 94 ASN A CA 1
ATOM 736 C C . ASN A 1 94 ? 31.805 -0.947 -34.282 1.00 59.88 94 ASN A C 1
ATOM 738 O O . ASN A 1 94 ? 32.224 -2.099 -34.199 1.00 59.88 94 ASN A O 1
ATOM 742 N N . GLN A 1 95 ? 31.704 -0.280 -35.437 1.00 50.69 95 GLN A N 1
ATOM 743 C CA . GLN A 1 95 ? 32.344 -0.591 -36.735 1.00 50.69 95 GLN A CA 1
ATOM 744 C C . GLN A 1 95 ? 31.876 0.500 -37.728 1.00 50.69 95 GLN A C 1
ATOM 746 O O . GLN A 1 95 ? 30.688 0.773 -37.809 1.00 50.69 95 GLN A O 1
ATOM 751 N N . ASN A 1 96 ? 32.674 1.216 -38.515 1.00 49.91 96 ASN A N 1
ATOM 752 C CA . ASN A 1 96 ? 34.035 1.020 -38.975 1.00 49.91 96 ASN A CA 1
ATOM 753 C C . ASN A 1 96 ? 34.657 2.368 -39.352 1.00 49.91 96 ASN A C 1
ATOM 755 O O . ASN A 1 96 ? 33.989 3.288 -39.825 1.00 49.91 96 ASN A O 1
ATOM 759 N N . GLU A 1 97 ? 35.971 2.402 -39.198 1.00 57.78 97 GLU A N 1
ATOM 760 C CA . GLU A 1 97 ? 36.909 3.273 -39.887 1.00 57.78 97 GLU A CA 1
ATOM 761 C C . GLU A 1 97 ? 36.556 3.367 -41.380 1.00 57.78 97 GLU A C 1
ATOM 763 O O . GLU A 1 97 ? 36.489 2.357 -42.082 1.00 57.78 97 GLU A O 1
ATOM 768 N N . GLN A 1 98 ? 36.348 4.582 -41.882 1.00 56.53 98 GLN A N 1
ATOM 769 C CA . GLN A 1 98 ? 36.377 4.844 -43.315 1.00 56.53 98 GLN A CA 1
ATOM 770 C C . GLN A 1 98 ? 37.397 5.952 -43.565 1.00 56.53 98 GLN A C 1
ATOM 772 O O . GLN A 1 98 ? 37.070 7.130 -43.685 1.00 56.53 98 GLN A O 1
ATOM 777 N N . GLU A 1 99 ? 38.667 5.543 -43.580 1.00 56.66 99 GLU A N 1
ATOM 778 C CA . GLU A 1 99 ? 39.677 6.198 -44.405 1.00 56.66 99 GLU A CA 1
ATOM 779 C C . GLU A 1 99 ? 39.205 6.134 -45.865 1.00 56.66 99 GLU A C 1
ATOM 781 O O . GLU A 1 99 ? 39.042 5.049 -46.424 1.00 56.66 99 GLU A O 1
ATOM 786 N N . ASP A 1 100 ? 39.020 7.290 -46.498 1.00 59.28 100 ASP A N 1
ATOM 787 C CA . ASP A 1 100 ? 39.205 7.414 -47.944 1.00 59.28 100 ASP A CA 1
ATOM 788 C C . ASP A 1 100 ? 40.123 8.619 -48.213 1.00 59.28 100 ASP A C 1
ATOM 790 O O . ASP A 1 100 ? 39.732 9.762 -47.947 1.00 59.28 100 ASP A O 1
ATOM 794 N N . PRO A 1 101 ? 41.366 8.390 -48.676 1.00 68.88 101 PRO A N 1
ATOM 795 C CA . PRO A 1 101 ? 42.275 9.436 -49.098 1.00 68.88 101 PRO A CA 1
ATOM 796 C C . PRO A 1 101 ? 42.121 9.679 -50.601 1.00 68.88 101 PRO A C 1
ATOM 798 O O . PRO A 1 101 ? 42.559 8.845 -51.396 1.00 68.88 101 PRO A O 1
ATOM 801 N N . ARG A 1 102 ? 41.600 10.846 -51.001 1.00 54.81 102 ARG A N 1
ATOM 802 C CA . ARG A 1 102 ? 41.874 11.455 -52.317 1.00 54.81 102 ARG A CA 1
ATOM 803 C C . ARG A 1 102 ? 41.895 12.972 -52.258 1.00 54.81 102 ARG A C 1
ATOM 805 O O .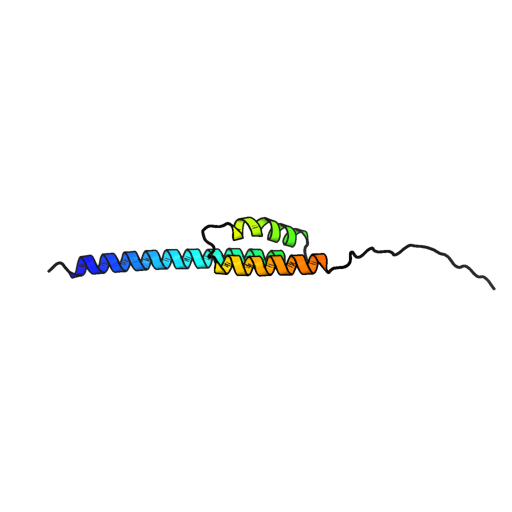 ARG A 1 102 ? 40.922 13.554 -51.736 1.00 54.81 102 ARG A O 1
#

Radius of gyration: 26.98 Å; Cα contacts (8 Å, |Δi|>4): 33; chains: 1; bounding box: 72×21×95 Å